Protein AF-A0A165FF51-F1 (afdb_monomer_lite)

Structure (mmCIF, N/CA/C/O backbone):
data_AF-A0A165FF51-F1
#
_entry.id   AF-A0A165FF51-F1
#
loop_
_atom_site.group_PDB
_atom_site.id
_atom_site.type_symbol
_atom_site.label_atom_id
_atom_site.label_alt_id
_atom_site.label_comp_id
_atom_site.label_asym_id
_atom_site.label_entity_id
_atom_site.label_seq_id
_atom_site.pdbx_PDB_ins_code
_atom_site.Cartn_x
_atom_site.Cartn_y
_atom_site.Cartn_z
_atom_site.occupancy
_atom_site.B_iso_or_equiv
_atom_site.auth_seq_id
_atom_site.auth_comp_id
_atom_site.auth_asym_id
_atom_site.auth_atom_id
_atom_site.pdbx_PDB_model_num
ATOM 1 N N . MET A 1 1 ? -2.929 -0.926 8.596 1.00 59.91 1 MET A N 1
ATOM 2 C CA . MET A 1 1 ? -1.751 -1.525 9.271 1.00 59.91 1 MET A CA 1
ATOM 3 C C . MET A 1 1 ? -0.634 -0.503 9.500 1.00 59.91 1 MET A C 1
ATOM 5 O O . MET A 1 1 ? -0.334 -0.242 10.653 1.00 59.91 1 MET A O 1
ATOM 9 N N . LEU A 1 2 ? -0.055 0.111 8.454 1.00 65.25 2 LEU A N 1
ATOM 10 C CA . LEU A 1 2 ? 1.071 1.062 8.602 1.00 65.25 2 LEU A CA 1
ATOM 11 C C . LEU A 1 2 ? 0.685 2.462 9.106 1.00 65.25 2 LEU A C 1
ATOM 13 O O . LEU A 1 2 ? 1.554 3.209 9.528 1.00 65.25 2 LEU A O 1
ATOM 17 N N . ASP A 1 3 ? -0.593 2.833 9.068 1.00 61.53 3 ASP A N 1
ATOM 18 C CA . ASP A 1 3 ? -1.033 4.145 9.564 1.00 61.53 3 ASP A CA 1
ATOM 19 C C . ASP A 1 3 ? -1.092 4.203 11.097 1.00 61.53 3 ASP A C 1
ATOM 21 O O . ASP A 1 3 ? -1.145 5.282 11.665 1.00 61.53 3 ASP A O 1
ATOM 25 N N . ASN A 1 4 ? -1.092 3.047 11.769 1.00 59.31 4 ASN A N 1
ATOM 26 C CA . ASN A 1 4 ? -1.398 2.937 13.199 1.00 59.31 4 ASN A CA 1
ATOM 27 C C . ASN A 1 4 ? -0.343 2.133 13.968 1.00 59.31 4 ASN A C 1
ATOM 29 O O . ASN A 1 4 ? -0.626 1.600 15.041 1.00 59.31 4 ASN A O 1
ATOM 33 N N . MET A 1 5 ? 0.869 1.992 13.421 1.00 63.06 5 MET A N 1
ATOM 34 C CA . MET A 1 5 ? 1.966 1.409 14.186 1.00 63.06 5 MET A CA 1
ATOM 35 C C . MET A 1 5 ? 2.488 2.453 15.186 1.00 63.06 5 MET A C 1
ATOM 37 O O . MET A 1 5 ? 2.778 3.579 14.781 1.00 63.06 5 MET A O 1
ATOM 41 N N . PRO A 1 6 ? 2.669 2.094 16.471 1.00 52.66 6 PRO A N 1
ATOM 42 C CA . PRO A 1 6 ? 2.988 3.041 17.548 1.00 52.66 6 PRO A CA 1
ATOM 43 C C . PRO A 1 6 ? 4.298 3.821 17.343 1.00 52.66 6 PRO A C 1
ATOM 45 O O . PRO A 1 6 ? 4.491 4.867 17.953 1.00 52.66 6 PRO A O 1
ATOM 48 N N . HIS A 1 7 ? 5.179 3.348 16.458 1.00 59.66 7 HIS A N 1
ATOM 49 C CA . HIS A 1 7 ? 6.452 3.995 16.121 1.00 59.66 7 HIS A CA 1
ATOM 50 C C . HIS A 1 7 ? 6.599 4.329 14.633 1.00 59.66 7 HIS A C 1
ATOM 52 O O . HIS A 1 7 ? 7.643 4.812 14.206 1.00 59.66 7 HIS A O 1
AT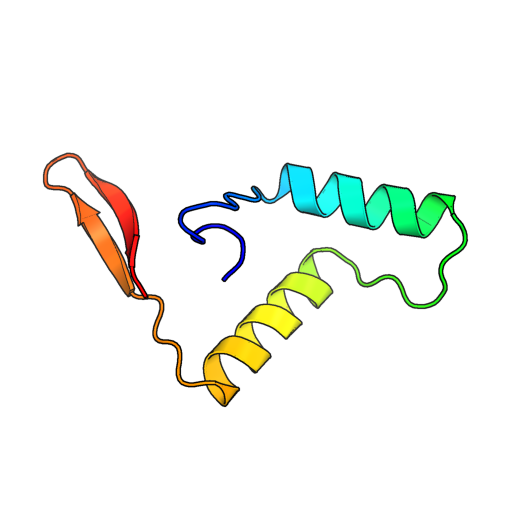OM 58 N N . LEU A 1 8 ? 5.568 4.057 13.831 1.00 63.03 8 LEU A N 1
ATOM 59 C CA . LEU A 1 8 ? 5.608 4.246 12.390 1.00 63.03 8 LEU A CA 1
ATOM 60 C C . LEU A 1 8 ? 4.208 4.649 11.923 1.00 63.03 8 LEU A C 1
ATOM 62 O O . LEU A 1 8 ? 3.403 3.810 11.542 1.00 63.03 8 LEU A O 1
ATOM 66 N N . CYS A 1 9 ? 3.903 5.940 12.015 1.00 66.62 9 CYS A N 1
ATOM 67 C CA . CYS A 1 9 ? 2.625 6.499 11.582 1.00 66.62 9 CYS A CA 1
ATOM 68 C C . CYS A 1 9 ? 2.769 7.013 10.143 1.00 66.62 9 CYS A C 1
ATOM 70 O O . CYS A 1 9 ? 2.996 8.200 9.904 1.00 66.62 9 CYS A O 1
ATOM 72 N N . LEU A 1 10 ? 2.729 6.101 9.165 1.00 78.38 10 LEU A N 1
ATOM 73 C CA . LEU A 1 10 ? 2.858 6.474 7.755 1.00 78.38 10 LEU A CA 1
ATOM 74 C C . LEU A 1 10 ? 1.495 6.855 7.195 1.00 78.38 10 LEU A C 1
ATOM 76 O O . LEU A 1 10 ? 0.708 5.987 6.832 1.00 78.38 10 LEU A O 1
ATOM 80 N N . SER A 1 11 ? 1.244 8.158 7.079 1.00 81.44 11 SER A N 1
ATOM 81 C CA . SER A 1 11 ? 0.086 8.655 6.329 1.00 81.44 11 SER A CA 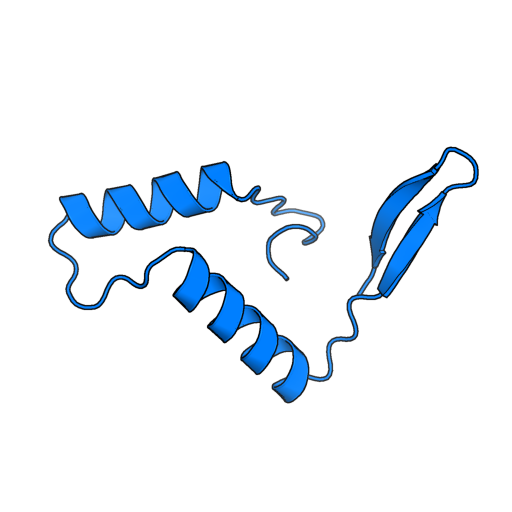1
ATOM 82 C C . SER A 1 11 ? 0.120 8.219 4.855 1.00 81.44 11 SER A C 1
ATOM 84 O O . SER A 1 11 ? 1.161 7.859 4.293 1.00 81.44 11 SER A O 1
ATOM 86 N N . SER A 1 12 ? -1.030 8.330 4.188 1.00 83.88 12 SER A N 1
ATOM 87 C CA . SER A 1 12 ? -1.147 8.056 2.751 1.00 83.88 12 SER A CA 1
ATOM 88 C C . SER A 1 12 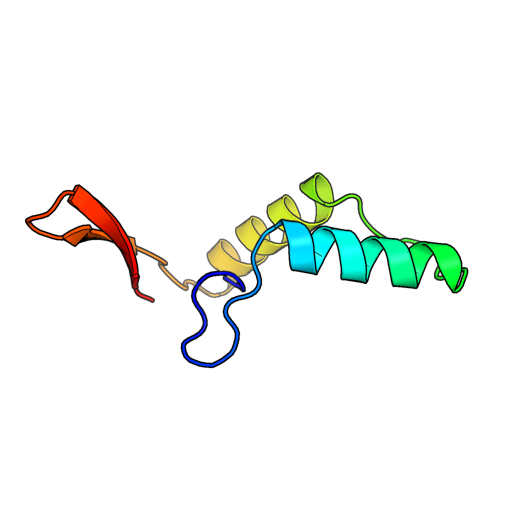? -0.192 8.887 1.887 1.00 83.88 12 SER A C 1
ATOM 90 O O . SER A 1 12 ? 0.233 8.399 0.841 1.00 83.88 12 SER A O 1
ATOM 92 N N . ASP A 1 13 ? 0.183 10.094 2.314 1.00 85.69 13 ASP A N 1
ATOM 93 C CA . ASP A 1 13 ? 1.131 10.936 1.576 1.00 85.69 13 ASP A CA 1
ATOM 94 C C . ASP A 1 13 ? 2.566 10.414 1.683 1.00 85.69 13 ASP A C 1
ATOM 96 O O . ASP A 1 13 ? 3.271 10.363 0.676 1.00 85.69 13 ASP A O 1
ATOM 100 N N . HIS A 1 14 ? 2.968 9.906 2.852 1.00 88.81 14 HIS A N 1
ATOM 101 C CA . HIS A 1 14 ? 4.258 9.227 2.999 1.00 88.81 14 HIS A CA 1
ATOM 102 C C . HIS A 1 14 ? 4.346 8.004 2.080 1.00 88.81 14 HIS A C 1
ATOM 104 O O . HIS A 1 14 ? 5.345 7.804 1.393 1.00 88.81 14 HIS A O 1
ATOM 110 N N . LEU A 1 15 ? 3.281 7.200 2.015 1.00 90.00 15 LEU A N 1
ATOM 111 C CA . LEU A 1 15 ? 3.248 6.019 1.151 1.00 90.00 15 LEU A CA 1
ATOM 112 C C . LEU A 1 15 ? 3.256 6.386 -0.335 1.00 90.00 15 LEU A C 1
ATOM 114 O O . LEU A 1 15 ? 3.922 5.712 -1.116 1.00 90.00 15 LEU A O 1
ATOM 118 N N . ARG A 1 16 ? 2.567 7.463 -0.737 1.00 91.31 16 ARG A N 1
ATOM 119 C CA . ARG A 1 16 ? 2.664 7.987 -2.110 1.00 91.31 16 ARG A CA 1
ATOM 120 C C . ARG A 1 16 ? 4.090 8.387 -2.451 1.00 91.31 16 ARG A C 1
ATOM 122 O O . ARG A 1 16 ? 4.560 8.024 -3.521 1.00 91.31 16 ARG A O 1
ATOM 129 N N . PHE A 1 17 ? 4.765 9.089 -1.546 1.00 93.12 17 PHE A N 1
ATOM 130 C CA . PHE A 1 17 ? 6.143 9.521 -1.747 1.00 93.12 17 PHE A CA 1
ATOM 131 C C . PHE A 1 17 ? 7.111 8.337 -1.874 1.00 93.12 17 PHE A C 1
ATOM 133 O O . PHE A 1 17 ? 7.923 8.302 -2.792 1.00 93.12 17 PHE A O 1
ATOM 140 N N . ILE A 1 18 ? 6.974 7.317 -1.023 1.00 92.12 18 ILE A N 1
ATOM 141 C CA . ILE A 1 18 ? 7.793 6.097 -1.095 1.00 92.12 18 ILE A CA 1
ATOM 142 C C . ILE A 1 18 ? 7.561 5.347 -2.416 1.00 92.12 18 ILE A C 1
ATOM 144 O O . ILE A 1 18 ? 8.519 4.965 -3.086 1.00 92.12 18 ILE A O 1
ATOM 148 N N . LEU A 1 19 ? 6.299 5.156 -2.818 1.00 93.31 19 LEU A N 1
ATOM 149 C CA . LEU A 1 19 ? 5.969 4.500 -4.089 1.00 93.31 19 LEU A CA 1
ATOM 150 C C . LEU A 1 19 ? 6.480 5.307 -5.291 1.00 93.31 19 LEU A C 1
ATOM 152 O O . LEU A 1 19 ? 6.958 4.722 -6.259 1.00 93.31 19 LEU A O 1
ATOM 156 N N . PHE A 1 20 ? 6.420 6.637 -5.212 1.00 93.81 20 PHE A N 1
ATOM 157 C CA . PHE A 1 20 ? 6.987 7.526 -6.219 1.00 93.81 20 PHE A CA 1
ATOM 158 C C . PHE A 1 20 ? 8.507 7.359 -6.328 1.00 93.81 20 PHE A C 1
ATOM 160 O O . PHE A 1 20 ? 9.008 7.157 -7.426 1.00 93.81 20 PHE A O 1
ATOM 167 N N . ILE A 1 21 ? 9.239 7.329 -5.209 1.00 96.12 21 ILE A N 1
ATOM 168 C CA . ILE A 1 21 ? 10.689 7.074 -5.222 1.00 96.12 21 ILE A CA 1
ATOM 169 C C . ILE A 1 21 ? 11.010 5.734 -5.892 1.00 96.12 21 ILE A C 1
ATOM 171 O O . ILE A 1 21 ? 11.916 5.668 -6.715 1.00 96.12 21 ILE A O 1
ATOM 175 N N . PHE A 1 22 ? 10.277 4.661 -5.579 1.00 95.00 22 PHE A N 1
ATOM 176 C CA . PHE A 1 22 ? 10.523 3.364 -6.220 1.00 95.00 22 PHE A CA 1
ATOM 177 C C . PHE A 1 22 ? 10.275 3.391 -7.727 1.00 95.00 22 PHE A C 1
ATOM 179 O O . PHE A 1 22 ? 11.014 2.754 -8.475 1.00 95.00 22 PHE A O 1
ATOM 186 N N . HIS A 1 23 ? 9.277 4.149 -8.174 1.00 93.44 23 HIS A N 1
ATOM 187 C CA . HIS A 1 23 ? 9.049 4.374 -9.594 1.00 93.44 23 HIS A CA 1
ATOM 188 C C . HIS A 1 23 ? 10.229 5.116 -10.245 1.00 93.44 23 HIS A C 1
ATOM 190 O O . HIS A 1 23 ? 10.740 4.662 -11.266 1.00 93.44 23 HIS A O 1
ATOM 196 N N . GLU A 1 24 ? 10.715 6.197 -9.627 1.00 95.19 24 GLU A N 1
ATOM 197 C CA . GLU A 1 24 ? 11.853 6.982 -10.136 1.00 95.19 24 GLU A CA 1
ATOM 198 C C . GLU A 1 24 ? 13.169 6.193 -10.160 1.00 95.19 24 GLU A C 1
ATOM 200 O O . GLU A 1 24 ? 13.998 6.380 -11.047 1.00 95.19 24 GLU A O 1
ATOM 205 N N . LEU A 1 25 ? 13.354 5.262 -9.223 1.00 96.44 25 LEU A N 1
ATOM 206 C CA . LEU A 1 25 ? 14.505 4.355 -9.197 1.00 96.44 25 LEU A CA 1
ATOM 207 C C . LEU A 1 25 ? 14.404 3.211 -10.224 1.00 96.44 25 LEU A C 1
ATOM 209 O O . LEU A 1 25 ? 15.284 2.352 -10.267 1.00 96.44 25 LEU A O 1
ATOM 213 N N . GLY A 1 26 ? 13.343 3.170 -11.038 1.00 93.19 26 GLY A N 1
ATOM 214 C CA . GLY A 1 26 ? 13.147 2.147 -12.065 1.00 93.19 26 GLY A CA 1
ATOM 215 C C . GLY A 1 26 ? 12.784 0.771 -11.505 1.00 93.19 26 GLY A C 1
ATOM 216 O O . GLY A 1 26 ? 12.973 -0.240 -12.182 1.00 93.19 26 GLY A O 1
ATOM 217 N N . VAL A 1 27 ? 12.268 0.700 -10.272 1.00 95.25 27 VAL A N 1
ATOM 218 C CA . VAL A 1 27 ? 11.816 -0.568 -9.692 1.00 95.25 27 VAL A CA 1
ATOM 219 C C . VAL A 1 27 ? 10.621 -1.075 -10.499 1.00 95.25 27 VAL A C 1
ATOM 221 O O . VAL A 1 27 ? 9.602 -0.401 -10.648 1.00 95.25 27 VAL A O 1
ATOM 224 N N . HIS A 1 28 ? 10.723 -2.295 -11.020 1.00 92.44 28 HIS A N 1
ATOM 225 C CA . HIS A 1 28 ? 9.618 -2.920 -11.736 1.00 92.44 28 HIS A CA 1
ATOM 226 C C . HIS A 1 28 ? 8.559 -3.453 -10.766 1.00 92.44 28 HIS A C 1
ATOM 228 O O . HIS A 1 28 ? 8.870 -3.971 -9.695 1.00 92.44 28 HIS A O 1
ATOM 234 N N . GLY A 1 29 ? 7.288 -3.360 -11.164 1.00 91.50 29 GLY A N 1
ATOM 235 C CA . GLY A 1 29 ? 6.177 -3.910 -10.384 1.00 91.50 29 GLY A CA 1
ATOM 236 C C . GLY A 1 29 ? 5.765 -3.068 -9.174 1.00 91.50 29 GLY A C 1
ATOM 237 O O . GLY A 1 29 ? 5.109 -3.591 -8.275 1.00 91.50 29 GLY A O 1
ATOM 238 N N . VAL A 1 30 ? 6.114 -1.777 -9.139 1.00 92.50 30 VAL A N 1
ATOM 239 C CA . VAL A 1 30 ? 5.658 -0.868 -8.078 1.00 92.50 30 VAL A CA 1
ATOM 240 C C . VAL A 1 30 ? 4.127 -0.760 -8.124 1.00 92.50 30 VAL A C 1
ATOM 242 O O . VAL A 1 30 ? 3.565 -0.350 -9.144 1.00 92.50 30 VAL A O 1
ATOM 245 N N . PRO A 1 31 ? 3.416 -1.135 -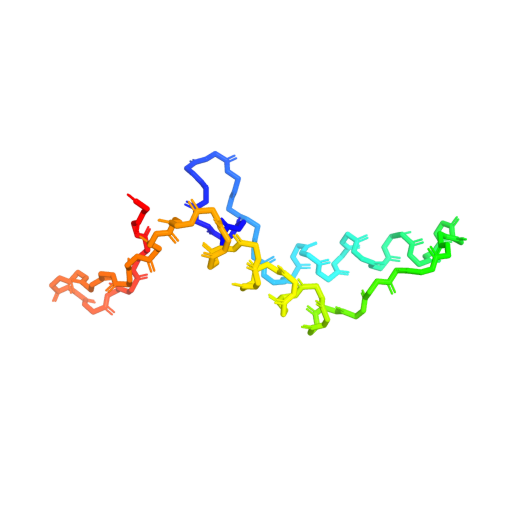7.047 1.00 92.25 31 PRO A N 1
ATOM 246 C CA . PRO A 1 31 ? 1.965 -1.079 -7.029 1.00 92.25 31 PRO A CA 1
ATOM 247 C C . PRO A 1 31 ? 1.483 0.371 -6.956 1.00 92.25 31 PRO A C 1
ATOM 249 O O . PRO A 1 31 ? 2.086 1.218 -6.299 1.00 92.25 31 PRO A O 1
ATOM 252 N N . SER A 1 32 ? 0.317 0.651 -7.543 1.00 92.31 32 SER A N 1
ATOM 253 C CA . SER A 1 32 ? -0.396 1.888 -7.214 1.00 92.31 32 SER A CA 1
ATOM 254 C C . SER A 1 32 ? -0.733 1.916 -5.722 1.00 92.31 32 SER A C 1
ATOM 256 O O . SER A 1 32 ? -0.936 0.866 -5.107 1.00 92.31 32 SER A O 1
ATOM 258 N N . LEU A 1 33 ? -0.888 3.109 -5.139 1.00 89.31 33 LEU A N 1
ATOM 259 C CA . LEU A 1 33 ? -1.291 3.237 -3.733 1.00 89.31 33 LEU A CA 1
ATOM 260 C C . LEU A 1 33 ? -2.552 2.412 -3.423 1.00 89.31 33 LEU A C 1
ATOM 262 O O . LEU A 1 33 ? -2.626 1.751 -2.393 1.00 89.31 33 LEU A O 1
ATOM 266 N N . LYS A 1 34 ? -3.529 2.394 -4.337 1.00 89.88 34 LYS A N 1
ATOM 267 C CA . LYS A 1 34 ? -4.755 1.596 -4.191 1.00 89.88 34 LYS A CA 1
ATOM 268 C C . LYS A 1 34 ? -4.462 0.094 -4.139 1.00 89.88 34 LYS A C 1
ATOM 270 O O . LYS A 1 34 ? -5.018 -0.602 -3.294 1.00 89.88 34 LYS A O 1
ATOM 275 N N . ALA A 1 35 ? -3.600 -0.405 -5.026 1.00 91.25 35 ALA A N 1
ATOM 276 C CA . ALA A 1 35 ? -3.204 -1.812 -5.043 1.00 91.25 35 ALA A CA 1
ATOM 277 C C . ALA A 1 35 ? -2.405 -2.187 -3.784 1.00 91.25 35 ALA A C 1
ATOM 279 O O . ALA A 1 35 ? -2.642 -3.241 -3.199 1.00 91.25 35 ALA A O 1
ATOM 280 N N . PHE A 1 36 ? -1.534 -1.287 -3.321 1.00 90.69 36 PHE A N 1
ATOM 281 C CA . PHE A 1 36 ? -0.807 -1.437 -2.066 1.00 90.69 36 PHE A CA 1
ATOM 282 C C . PHE A 1 36 ? -1.761 -1.543 -0.866 1.00 90.69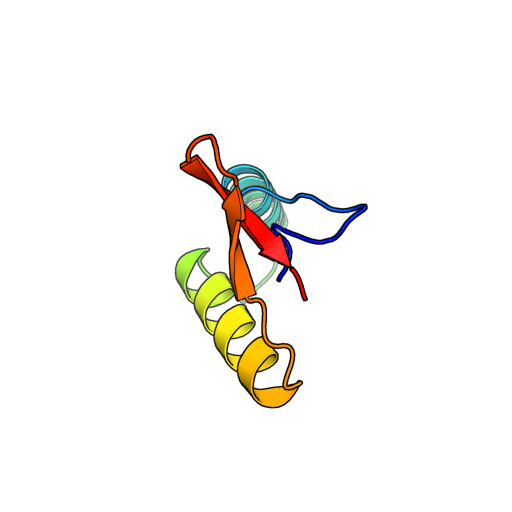 36 PHE A C 1
ATOM 284 O O . PHE A 1 36 ? -1.664 -2.494 -0.094 1.00 90.69 36 PHE A O 1
ATOM 291 N N . ARG A 1 37 ? -2.742 -0.634 -0.747 1.00 88.06 37 ARG A N 1
ATOM 292 C CA . ARG A 1 37 ? -3.758 -0.678 0.323 1.00 88.06 37 ARG A CA 1
ATOM 293 C C . ARG A 1 37 ? -4.587 -1.957 0.283 1.00 88.06 37 ARG A C 1
ATOM 295 O O . ARG A 1 37 ? -4.741 -2.607 1.308 1.00 88.06 37 ARG A O 1
ATOM 302 N N . LYS A 1 38 ? -5.021 -2.382 -0.907 1.00 89.81 38 LYS A N 1
ATOM 303 C CA . LYS A 1 38 ? -5.731 -3.656 -1.070 1.00 89.81 38 LYS A CA 1
ATOM 304 C C . LYS A 1 38 ? -4.899 -4.837 -0.556 1.00 89.81 38 LYS A C 1
ATOM 306 O O . LYS A 1 38 ? -5.427 -5.703 0.134 1.00 89.81 38 LYS A O 1
ATOM 311 N N . LYS A 1 39 ? -3.595 -4.861 -0.853 1.00 89.38 39 LYS A N 1
ATOM 312 C CA . LYS A 1 39 ? -2.698 -5.912 -0.359 1.00 89.38 39 LYS A CA 1
ATOM 313 C C . LYS A 1 39 ? -2.539 -5.865 1.160 1.00 89.38 39 LYS A C 1
ATOM 315 O O . LYS A 1 39 ? -2.499 -6.920 1.787 1.00 89.38 39 LYS A O 1
ATOM 320 N N . GLN A 1 40 ? -2.496 -4.672 1.755 1.00 85.94 40 GLN A N 1
ATOM 321 C CA . GLN A 1 40 ? -2.513 -4.533 3.212 1.00 85.94 40 GLN A CA 1
ATOM 322 C C . GLN A 1 40 ? -3.785 -5.136 3.816 1.00 85.94 40 GLN A C 1
ATOM 324 O O . GLN A 1 40 ? -3.675 -5.898 4.769 1.00 85.94 40 GLN A O 1
ATOM 329 N N . ASP A 1 41 ? -4.961 -4.874 3.242 1.00 84.12 41 ASP A N 1
ATOM 330 C CA . ASP A 1 41 ? -6.228 -5.430 3.740 1.00 84.12 41 ASP A CA 1
ATOM 331 C C . ASP A 1 41 ? -6.279 -6.963 3.629 1.00 84.12 41 ASP A C 1
ATOM 333 O O . ASP A 1 41 ? -6.798 -7.643 4.513 1.00 84.12 41 ASP A O 1
ATOM 337 N N . GLU A 1 42 ? -5.723 -7.532 2.555 1.00 88.31 42 GLU A N 1
ATOM 338 C CA . GLU A 1 42 ? -5.578 -8.986 2.403 1.00 88.31 42 GLU A CA 1
ATOM 339 C C . GLU A 1 42 ? -4.673 -9.582 3.490 1.00 88.31 42 GLU A C 1
ATOM 341 O O . GLU A 1 42 ? -5.028 -10.588 4.099 1.00 88.31 42 GLU A O 1
ATOM 346 N N . ILE A 1 43 ? -3.527 -8.952 3.766 1.00 84.94 43 ILE A N 1
ATOM 347 C CA . ILE A 1 43 ? -2.579 -9.409 4.794 1.00 84.94 43 ILE A CA 1
ATOM 348 C C . ILE A 1 43 ? -3.202 -9.319 6.187 1.00 84.94 43 ILE A C 1
ATOM 350 O O . ILE A 1 43 ? -3.089 -10.261 6.963 1.00 84.94 43 ILE A O 1
ATOM 354 N N . VAL A 1 44 ? -3.909 -8.229 6.486 1.00 81.06 44 VAL A N 1
ATOM 355 C CA . VAL A 1 44 ? -4.635 -8.040 7.750 1.00 81.06 44 VAL A CA 1
ATOM 356 C C . VAL A 1 44 ? -5.598 -9.203 8.006 1.00 81.06 44 VAL A C 1
ATOM 358 O O . VAL A 1 44 ? -5.586 -9.783 9.091 1.00 81.06 44 VAL A O 1
ATOM 361 N N . LYS A 1 45 ? -6.361 -9.614 6.982 1.00 81.44 45 LYS A N 1
ATOM 362 C CA . LYS A 1 45 ? -7.272 -10.766 7.067 1.00 81.44 45 LYS A CA 1
ATOM 363 C C . LYS A 1 45 ? -6.543 -12.089 7.296 1.00 81.44 45 LYS A C 1
ATOM 365 O O . LYS A 1 45 ? -7.030 -12.914 8.057 1.00 81.44 45 LYS A O 1
ATOM 370 N N . ILE A 1 46 ? -5.397 -12.294 6.644 1.00 85.19 46 ILE A N 1
ATOM 371 C CA . ILE A 1 46 ? -4.600 -13.524 6.780 1.00 85.19 46 ILE A CA 1
ATOM 372 C C . ILE A 1 46 ? -3.964 -13.614 8.171 1.00 85.19 46 ILE A C 1
ATOM 374 O O . ILE A 1 46 ? -3.967 -14.677 8.784 1.00 85.19 46 ILE A O 1
ATOM 378 N N . CYS A 1 47 ? -3.425 -12.505 8.677 1.00 81.62 47 CYS A N 1
ATOM 379 C CA . CYS A 1 47 ? -2.746 -12.459 9.969 1.00 81.62 47 CYS A CA 1
ATOM 380 C C . CYS A 1 47 ? -3.714 -12.415 11.161 1.00 81.62 47 CYS A C 1
ATOM 382 O O . CYS A 1 47 ? -3.261 -12.526 12.296 1.00 81.62 47 CYS A O 1
ATOM 384 N N . GLY A 1 48 ? -5.020 -12.230 10.928 1.00 73.94 48 GLY A N 1
ATOM 385 C CA . GLY A 1 48 ? -6.020 -12.114 11.993 1.00 73.94 48 GLY A CA 1
ATOM 386 C C . GLY A 1 48 ? -5.838 -10.874 12.874 1.00 73.94 48 GLY A C 1
ATOM 387 O O . GLY A 1 48 ? -6.309 -10.855 14.007 1.00 73.94 48 GLY A O 1
ATOM 388 N N . ILE A 1 49 ? -5.136 -9.850 12.378 1.00 71.19 49 ILE A N 1
ATOM 389 C CA . ILE A 1 49 ? -4.917 -8.599 13.109 1.00 71.19 49 ILE A CA 1
ATOM 390 C C . ILE A 1 49 ? -6.190 -7.767 12.958 1.00 71.19 49 ILE A C 1
ATOM 392 O O . ILE A 1 49 ? -6.409 -7.152 11.919 1.00 71.19 49 ILE A O 1
ATOM 396 N N . ASN A 1 50 ? -7.051 -7.751 13.971 1.00 65.25 50 ASN A N 1
ATOM 397 C CA . ASN A 1 50 ? -8.239 -6.903 13.954 1.00 65.25 50 ASN A CA 1
ATOM 398 C C . ASN A 1 50 ? -7.853 -5.487 14.379 1.00 65.25 50 ASN A C 1
ATOM 400 O O . ASN A 1 50 ? -7.762 -5.178 15.560 1.00 65.25 50 ASN A O 1
ATOM 404 N N . THR A 1 51 ? -7.600 -4.622 13.399 1.00 68.31 51 THR A N 1
ATOM 405 C CA . THR A 1 51 ? -7.445 -3.192 13.659 1.00 68.31 51 THR A CA 1
ATOM 406 C C . THR A 1 51 ? -8.830 -2.577 13.894 1.00 68.31 51 THR A C 1
ATOM 408 O O . THR A 1 51 ? -9.530 -2.224 12.943 1.00 68.31 51 THR A O 1
ATOM 411 N N . ASP A 1 52 ? -9.225 -2.437 15.156 1.00 68.62 52 ASP A N 1
ATOM 412 C CA . ASP A 1 52 ? -10.501 -1.847 15.549 1.00 68.62 52 ASP A CA 1
ATOM 413 C C . ASP A 1 52 ? -10.430 -0.319 15.520 1.00 68.62 52 ASP A C 1
ATOM 415 O O . ASP A 1 52 ? -9.592 0.307 16.177 1.00 68.62 52 ASP A O 1
ATOM 419 N N . ALA A 1 53 ? -11.353 0.301 14.785 1.00 70.00 53 ALA A N 1
ATOM 420 C CA . ALA A 1 53 ? -11.559 1.741 14.835 1.00 70.00 53 ALA A CA 1
ATOM 421 C C . ALA A 1 53 ? -12.281 2.100 16.140 1.00 70.00 53 ALA A C 1
ATOM 423 O O . ALA A 1 53 ? -13.468 1.817 16.315 1.00 70.00 53 ALA A O 1
ATOM 424 N N . LYS A 1 54 ? -11.571 2.747 17.060 1.00 75.38 54 LYS A N 1
ATOM 425 C CA . LYS A 1 54 ? -12.132 3.287 18.294 1.00 75.38 54 LYS A CA 1
ATOM 426 C C . LYS A 1 54 ? -12.344 4.783 18.160 1.00 75.38 54 LYS A C 1
ATOM 428 O O . LYS A 1 54 ? -11.574 5.505 17.529 1.00 75.38 54 LYS A O 1
ATOM 433 N N . ARG A 1 55 ? -13.424 5.261 18.768 1.00 80.00 55 ARG A N 1
ATOM 434 C CA . ARG A 1 55 ? -13.750 6.682 18.802 1.00 80.00 55 ARG A CA 1
ATOM 435 C C . ARG A 1 55 ? -13.545 7.191 20.214 1.00 80.00 55 ARG A C 1
ATOM 437 O O . ARG A 1 55 ? -14.079 6.617 21.161 1.00 80.00 55 ARG A O 1
ATOM 444 N N . THR A 1 56 ? -12.764 8.253 20.363 1.00 78.44 56 THR A N 1
ATOM 445 C CA . THR A 1 56 ? -12.697 8.957 21.643 1.00 78.44 56 THR A CA 1
ATOM 446 C C . THR A 1 56 ? -14.021 9.667 21.909 1.00 78.44 56 THR A C 1
ATOM 448 O O . THR A 1 56 ? -14.791 9.967 20.990 1.00 78.44 56 THR A O 1
ATOM 451 N N . SER A 1 57 ? -14.265 10.007 23.171 1.00 82.56 57 SER A N 1
ATOM 452 C CA . SER A 1 57 ? -15.370 10.875 23.592 1.00 82.56 57 SER A CA 1
ATOM 453 C C . SER A 1 57 ? -15.397 12.224 22.853 1.00 82.56 57 SER A C 1
ATOM 455 O O . SER A 1 57 ? -16.462 12.811 22.697 1.00 82.56 57 SER A O 1
ATOM 457 N N . PHE A 1 58 ? -14.257 12.675 22.317 1.00 80.12 58 PHE A N 1
ATOM 458 C CA . PHE A 1 58 ? -14.114 13.895 21.514 1.00 80.12 58 PHE A CA 1
ATOM 459 C C . PHE A 1 58 ? -14.205 13.657 19.997 1.00 80.12 58 PHE A C 1
ATOM 461 O O . PHE A 1 58 ? -13.702 14.457 19.215 1.00 80.12 58 PHE A O 1
ATOM 468 N N . SER A 1 59 ? -14.817 12.553 19.557 1.00 74.38 59 SER A N 1
ATOM 469 C CA . SER A 1 59 ? -15.016 12.203 18.141 1.00 74.38 59 SER A CA 1
ATOM 470 C C . SER A 1 59 ? -13.761 11.928 17.307 1.00 74.38 59 SER A C 1
ATOM 472 O O . SER A 1 59 ? -13.903 11.653 16.114 1.00 74.38 59 S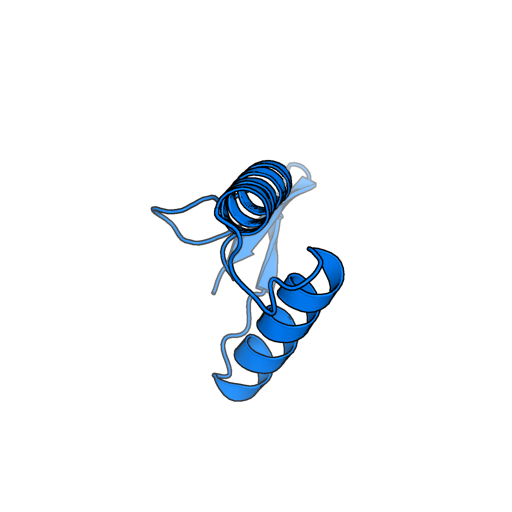ER A O 1
ATOM 474 N N . HIS A 1 60 ? -12.566 11.904 17.900 1.00 75.75 60 HIS A N 1
ATOM 475 C CA . HIS A 1 60 ? -11.361 11.490 17.184 1.00 75.75 60 HIS A CA 1
ATOM 476 C C . HIS A 1 60 ? -11.379 9.979 16.967 1.00 75.75 60 HIS A C 1
ATOM 478 O O . HIS A 1 60 ? -11.594 9.211 17.908 1.00 75.75 60 HIS A O 1
ATOM 484 N N . VAL A 1 61 ? -11.155 9.564 15.724 1.00 74.62 61 VAL A N 1
ATOM 485 C CA . VAL A 1 61 ? -11.001 8.154 15.368 1.00 74.62 61 VAL A CA 1
ATOM 486 C C . VAL A 1 61 ? -9.534 7.786 15.535 1.00 74.62 61 VAL A C 1
ATOM 488 O O . VAL A 1 61 ? -8.663 8.421 14.945 1.00 74.62 61 VAL A O 1
ATOM 491 N N . PHE A 1 62 ? -9.273 6.765 16.338 1.00 70.94 62 PHE A N 1
ATOM 492 C CA . PHE A 1 62 ? -7.971 6.126 16.452 1.00 70.94 62 PHE A CA 1
ATOM 493 C C . PHE A 1 62 ? -8.152 4.628 16.265 1.00 70.94 62 PHE A C 1
ATOM 495 O O . PHE A 1 62 ? -9.239 4.089 16.450 1.00 70.94 62 PHE A O 1
ATOM 502 N N . TYR A 1 63 ? -7.093 3.945 15.877 1.00 69.81 63 TYR A N 1
ATOM 503 C CA . TYR A 1 63 ? -7.161 2.529 15.569 1.00 69.81 63 TYR A CA 1
ATOM 504 C C . TYR A 1 63 ? -6.277 1.763 16.544 1.00 69.81 63 TYR A C 1
ATOM 506 O O . TYR A 1 63 ? -5.145 2.171 16.804 1.00 69.81 63 TYR A O 1
ATOM 514 N N . GLN A 1 64 ? -6.801 0.668 17.081 1.00 64.12 64 GLN A N 1
ATOM 515 C CA . GLN A 1 64 ? -6.097 -0.213 18.007 1.00 64.12 64 GLN A CA 1
ATOM 516 C C . GLN A 1 64 ? -6.011 -1.612 17.389 1.00 64.12 64 GLN A C 1
ATOM 518 O O . GLN A 1 64 ? -6.994 -2.076 16.822 1.00 64.12 64 GLN A O 1
ATOM 523 N N . ASN A 1 65 ? -4.839 -2.248 17.472 1.00 59.88 65 ASN A N 1
ATOM 524 C CA . ASN A 1 65 ? -4.651 -3.659 17.111 1.00 59.88 65 ASN A CA 1
ATOM 525 C C . ASN A 1 65 ? -4.814 -4.561 18.336 1.00 59.88 65 ASN A C 1
ATOM 527 O O . ASN A 1 65 ? -4.601 -4.049 19.464 1.00 59.88 65 ASN A O 1
#

Radius of gyration: 14.11 Å; chains: 1; bounding box: 30×27×36 Å

pLDDT: mean 80.81, std 11.85, range [52.66, 96.44]

Organism: NCBI:txid1314785

Sequence (65 aa):
MLDNMPHLCLSSDHLRFILFIFHELGVHGVPSLKAFRKKQDEIVKICGINTDAKRTSFSHVFYQN

Foldseek 3Di:
DQCADPVGNQDLVNVVVVLVVCVVVVPPPRDDSVVVVVVVVVVCVVVVPDFDFDADPVRDTHTDD

Secondary structure (DSSP, 8-state):
-TTSBTTB---HHHHHHHHHHHHHTT-TTPPPHHHHHHHHHHHHHHHT---EEEE-TTS-EEEE-